Protein AF-A0A8J1JPC3-F1 (afdb_monomer_lite)

Secondary structure (DSSP, 8-state):
-PPPP------SPPPGGGTS---TTS-GGGT-GGGGGGT-------TTS--GGGGTT-SPPPTTTS-S-S-----------

Sequence (81 aa):
MSESPAQGTSSDPHQTCDFYRVSESLPPKFNQPETWRRGYRPKTDNPLYRTSNQIYGSRPPTVHEMPVSKLIYVLGGGHGV

pLDDT: mean 77.02, std 17.04, range [40.09, 92.0]

Foldseek 3Di:
DDDDPDPDDDPDQQFLVVPDQADPPDPCCLRGQVNQVVQQAQDPDDPVDDDPCSVPSNDGDDSVRGDRDPDPPPPDDDDDD

InterPro domains:
  IPR026507 Piercer of microtubule wall 1/2 [PF14892] (6-67)
  IPR026507 Piercer of microtubule wall 1/2 [PTHR20899] (8-69)

Organism: Xenopus tropicalis (NCBI:txid8364)

Structure (mmCIF, N/CA/C/O backbone):
data_AF-A0A8J1JPC3-F1
#
_entry.id   AF-A0A8J1JPC3-F1
#
loop_
_atom_site.group_PDB
_atom_site.id
_atom_site.type_symbol
_atom_site.label_atom_id
_atom_site.label_alt_id
_atom_site.label_comp_id
_atom_site.label_asym_id
_atom_site.label_entity_id
_atom_site.label_seq_id
_atom_site.pdbx_PDB_ins_code
_atom_site.Cartn_x
_atom_site.Cartn_y
_atom_site.Cartn_z
_atom_site.occupancy
_atom_site.B_iso_or_equiv
_atom_site.auth_seq_id
_atom_site.auth_comp_id
_atom_site.auth_asym_id
_atom_site.auth_atom_id
_atom_site.pdbx_PDB_model_num
ATOM 1 N N . MET A 1 1 ? 23.203 -20.531 23.237 1.00 41.25 1 MET A N 1
ATOM 2 C CA . MET A 1 1 ? 22.044 -20.865 22.387 1.00 41.25 1 MET A CA 1
ATOM 3 C C . MET A 1 1 ? 20.929 -19.947 22.849 1.00 41.25 1 MET A C 1
ATOM 5 O O . MET A 1 1 ? 20.415 -20.170 23.931 1.00 41.25 1 MET A O 1
ATOM 9 N N . SER A 1 2 ? 20.690 -18.843 22.145 1.00 49.53 2 SER A N 1
ATOM 10 C CA . SER A 1 2 ? 19.665 -17.864 22.530 1.00 49.53 2 SER A CA 1
ATOM 11 C C . SER A 1 2 ? 18.450 -18.097 21.645 1.00 49.53 2 SER A C 1
ATOM 13 O O . SER A 1 2 ? 18.567 -18.021 20.423 1.00 49.53 2 SER A O 1
ATOM 15 N N . GLU A 1 3 ? 17.329 -18.459 22.261 1.00 40.09 3 GLU A N 1
ATOM 16 C CA . GLU A 1 3 ? 16.052 -18.699 21.592 1.00 40.09 3 GLU A CA 1
ATOM 17 C C . GLU A 1 3 ? 15.611 -17.459 20.802 1.00 40.09 3 GLU A C 1
ATOM 19 O O . GLU A 1 3 ? 15.531 -16.348 21.326 1.00 40.09 3 GLU A O 1
ATOM 24 N N . SER A 1 4 ? 15.353 -17.667 19.511 1.00 50.09 4 SER A N 1
ATOM 25 C CA . SER A 1 4 ? 14.688 -16.718 18.622 1.00 50.09 4 SER A CA 1
ATOM 26 C C . SER A 1 4 ? 13.181 -16.945 18.777 1.00 50.09 4 SER A C 1
ATOM 28 O O . SER A 1 4 ? 12.756 -18.100 18.678 1.00 50.09 4 SER A O 1
ATOM 30 N N . PRO A 1 5 ? 12.359 -15.922 19.071 1.00 47.06 5 PRO A N 1
ATOM 31 C CA . PRO A 1 5 ? 10.942 -16.144 19.316 1.00 47.06 5 PRO A CA 1
ATOM 32 C C . PRO A 1 5 ? 10.278 -16.647 18.032 1.00 47.06 5 PRO A C 1
ATOM 34 O O . PRO A 1 5 ? 10.376 -16.028 16.973 1.00 47.06 5 PRO A O 1
ATOM 37 N N . ALA A 1 6 ? 9.628 -17.803 18.144 1.00 48.41 6 ALA A N 1
ATOM 38 C CA . ALA A 1 6 ? 8.917 -18.476 17.073 1.00 48.41 6 ALA A CA 1
ATOM 39 C C . ALA A 1 6 ? 7.879 -17.540 16.428 1.00 48.41 6 ALA A C 1
ATOM 41 O O . ALA A 1 6 ? 6.849 -17.227 17.024 1.00 48.41 6 ALA A O 1
ATOM 42 N N . GLN A 1 7 ? 8.133 -17.116 15.1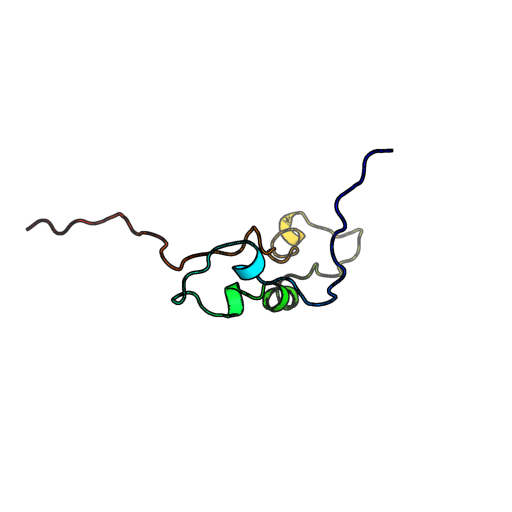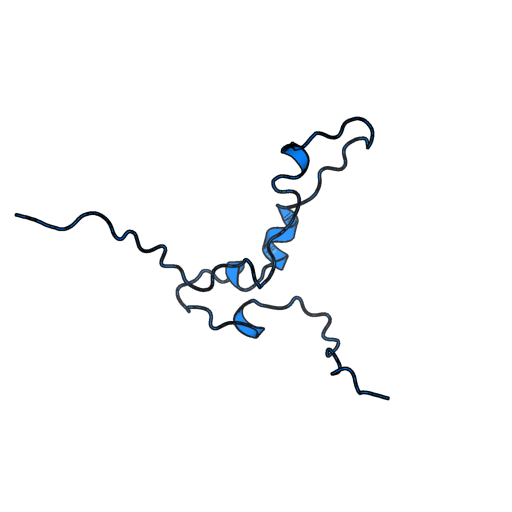87 1.00 45.69 7 GLN A N 1
ATOM 43 C CA . GLN A 1 7 ? 7.090 -16.561 14.327 1.00 45.69 7 GLN A CA 1
ATOM 44 C C . GLN A 1 7 ? 6.144 -17.702 13.950 1.00 45.69 7 GLN A C 1
ATOM 46 O O . GLN A 1 7 ? 6.493 -18.583 13.164 1.00 45.69 7 GLN A O 1
ATOM 51 N N . GLY A 1 8 ? 4.960 -17.699 14.563 1.00 40.84 8 GLY A N 1
ATOM 52 C CA . GLY A 1 8 ? 3.880 -18.626 14.256 1.00 40.84 8 GLY A CA 1
AT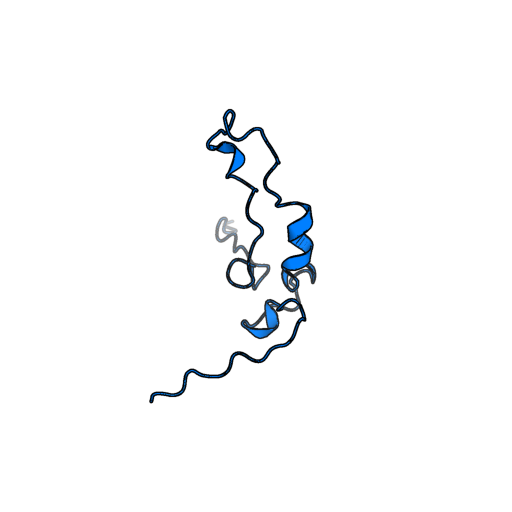OM 53 C C . GLY A 1 8 ? 3.552 -18.613 12.765 1.00 40.84 8 GLY A C 1
ATOM 54 O O . GLY A 1 8 ? 3.287 -17.570 12.171 1.00 40.84 8 GLY A O 1
ATOM 55 N N . THR A 1 9 ? 3.584 -19.794 12.160 1.00 53.31 9 THR A N 1
ATOM 56 C CA . THR A 1 9 ? 3.150 -20.052 10.791 1.00 53.31 9 THR A CA 1
ATOM 57 C C . THR A 1 9 ? 1.623 -20.065 10.726 1.00 53.31 9 THR A C 1
ATOM 59 O O . THR A 1 9 ? 1.006 -21.118 10.877 1.00 53.31 9 THR A O 1
ATOM 62 N N . SER A 1 10 ? 0.999 -18.917 10.479 1.00 49.12 10 SER A N 1
ATOM 63 C CA . SER A 1 10 ? -0.350 -18.862 9.911 1.00 49.12 10 SER A CA 1
ATOM 64 C C . SER A 1 10 ? -0.227 -18.353 8.482 1.00 49.12 10 SER A C 1
ATOM 66 O O . SER A 1 10 ? 0.153 -17.210 8.256 1.00 49.12 10 SER A O 1
ATOM 68 N N . SER A 1 11 ? -0.529 -19.205 7.505 1.00 58.16 11 SER A N 1
ATOM 69 C CA . SER A 1 11 ? -0.560 -18.893 6.068 1.00 58.16 11 SER A CA 1
ATOM 70 C C . SER A 1 11 ? -1.673 -17.909 5.669 1.00 58.16 11 SER A C 1
ATOM 72 O O . SER A 1 11 ? -2.031 -17.833 4.494 1.00 58.16 11 SER A O 1
ATOM 74 N N . ASP A 1 12 ? -2.242 -17.200 6.640 1.00 63.75 12 ASP A N 1
ATOM 75 C CA . ASP A 1 12 ? -3.291 -16.214 6.448 1.00 63.75 12 ASP A CA 1
ATOM 76 C C . ASP A 1 12 ? -2.639 -14.840 6.233 1.00 63.75 12 ASP A C 1
ATOM 78 O O . ASP A 1 12 ? -1.665 -14.508 6.922 1.00 63.75 12 ASP A O 1
ATOM 82 N N . PRO A 1 13 ? -3.093 -14.045 5.251 1.00 75.25 13 PRO A N 1
ATOM 83 C CA . PRO A 1 13 ? -2.564 -12.706 5.058 1.00 75.25 13 PRO A CA 1
ATOM 84 C C . PRO A 1 13 ? -2.799 -11.869 6.319 1.00 75.25 13 PRO A C 1
ATOM 86 O O . PRO A 1 13 ? -3.932 -11.691 6.756 1.00 75.25 13 PRO A O 1
ATOM 89 N N . HIS A 1 14 ? -1.717 -11.342 6.897 1.00 85.56 14 HIS A N 1
ATOM 90 C CA . HIS A 1 14 ? -1.828 -10.530 8.101 1.00 85.56 14 HIS A CA 1
ATOM 91 C C . HIS A 1 14 ? -2.668 -9.271 7.870 1.00 85.56 14 HIS A C 1
ATOM 93 O O . HIS A 1 14 ? -2.453 -8.535 6.895 1.00 85.56 14 HIS A O 1
ATOM 99 N N . GLN A 1 15 ? -3.567 -8.997 8.812 1.00 90.31 15 GLN A N 1
ATOM 100 C CA . GLN A 1 15 ? -4.406 -7.809 8.808 1.00 90.31 15 GLN A CA 1
ATOM 101 C C . GLN A 1 15 ? -3.721 -6.659 9.550 1.00 90.31 15 GLN A C 1
ATOM 103 O O . GLN A 1 15 ? -2.835 -6.858 10.382 1.00 90.31 15 GLN A O 1
ATOM 108 N N . THR A 1 16 ? -4.119 -5.420 9.266 1.00 90.62 16 THR A N 1
ATOM 109 C CA . THR A 1 16 ? -3.554 -4.262 9.978 1.00 90.62 16 THR A CA 1
ATOM 110 C C . THR A 1 16 ? -4.010 -4.213 11.431 1.00 90.62 16 THR A C 1
ATOM 112 O O . THR A 1 16 ? -3.233 -3.794 12.290 1.00 90.62 16 THR A O 1
ATOM 115 N N . CYS A 1 17 ? -5.217 -4.709 11.725 1.00 89.94 17 CYS A N 1
ATOM 116 C CA . CYS A 1 17 ? -5.743 -4.823 13.082 1.00 89.94 17 CYS A CA 1
ATOM 117 C C . CYS A 1 17 ? -4.987 -5.819 13.970 1.00 89.94 17 CYS A C 1
ATOM 119 O O . CYS A 1 17 ? -5.033 -5.679 15.190 1.00 89.94 17 CYS A O 1
ATOM 121 N N . ASP A 1 18 ? -4.271 -6.784 13.382 1.00 91.38 18 ASP A N 1
ATOM 122 C CA . ASP A 1 18 ? -3.467 -7.754 14.140 1.00 91.38 18 ASP A CA 1
ATOM 123 C C . ASP A 1 18 ? -2.268 -7.081 14.826 1.00 91.38 18 ASP A C 1
ATOM 125 O O . ASP A 1 18 ? -1.786 -7.548 15.856 1.00 91.38 18 ASP A O 1
ATOM 129 N N . PHE A 1 19 ? -1.791 -5.962 14.267 1.00 89.50 19 PHE A N 1
ATOM 130 C CA . PHE A 1 19 ? -0.618 -5.233 14.756 1.00 89.50 19 PHE A CA 1
ATOM 131 C C . PHE A 1 19 ? -0.948 -3.861 15.345 1.00 89.50 19 PHE A C 1
ATOM 133 O O . PHE A 1 19 ? -0.216 -3.367 16.204 1.00 89.50 19 PHE A O 1
ATOM 140 N N . TYR A 1 20 ? -2.025 -3.223 14.885 1.00 91.25 20 TYR A N 1
ATOM 141 C CA . TYR A 1 20 ? -2.371 -1.852 15.244 1.00 91.25 20 TYR A CA 1
ATOM 142 C C . TYR A 1 20 ? -3.845 -1.706 15.592 1.00 91.25 20 TYR A C 1
ATOM 144 O O . TYR A 1 20 ? -4.708 -2.436 15.117 1.00 91.25 20 TYR A O 1
ATOM 152 N N . ARG A 1 21 ? -4.165 -0.678 16.380 1.00 89.62 21 ARG A N 1
ATOM 153 C CA . ARG A 1 21 ? -5.559 -0.320 16.636 1.00 89.62 21 ARG A CA 1
ATOM 154 C C . ARG A 1 21 ? -6.129 0.432 15.434 1.00 89.62 21 ARG A C 1
ATOM 156 O O . ARG A 1 21 ? -5.779 1.587 15.203 1.00 89.62 21 ARG A O 1
ATOM 163 N N . VAL A 1 22 ? -7.023 -0.222 14.701 1.00 87.81 22 VAL A N 1
ATOM 164 C CA . VAL A 1 22 ? -7.698 0.336 13.522 1.00 87.81 22 VAL A CA 1
ATOM 165 C C . VAL A 1 22 ? -9.030 0.972 13.923 1.00 87.81 22 VAL A C 1
ATOM 167 O O . VAL A 1 22 ? -9.767 0.435 14.748 1.00 87.81 22 VAL A O 1
ATOM 170 N N . SER A 1 23 ? -9.346 2.135 13.352 1.00 88.56 23 SER A N 1
ATOM 171 C CA . SER A 1 23 ? -10.642 2.793 13.542 1.00 88.56 23 SER A CA 1
ATOM 172 C C . SER A 1 23 ? -11.764 2.041 12.823 1.00 88.56 23 SER A C 1
ATOM 174 O O . SER A 1 23 ? -11.651 1.762 11.634 1.00 88.56 23 SER A O 1
ATOM 176 N N . GLU A 1 24 ? -12.899 1.839 13.494 1.00 86.50 24 GLU A N 1
ATOM 177 C CA . GLU A 1 24 ? -14.118 1.258 12.899 1.00 86.50 24 GLU A CA 1
ATOM 178 C C . GLU A 1 24 ? -14.664 2.072 11.711 1.00 86.50 24 GLU A C 1
ATOM 180 O O . GLU A 1 24 ? -15.346 1.544 10.839 1.00 86.50 24 GLU A O 1
ATOM 185 N N . SER A 1 25 ? -14.337 3.367 11.644 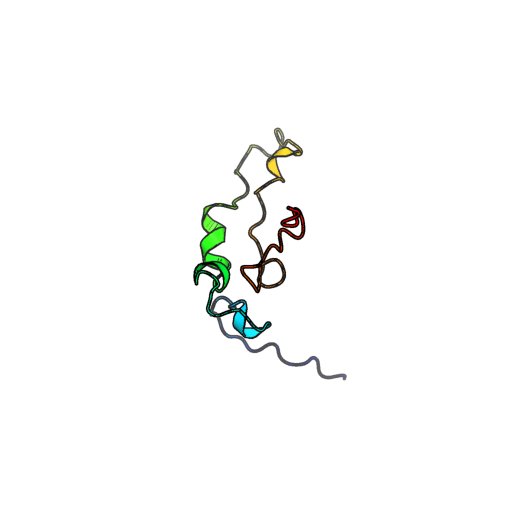1.00 88.62 25 SER A N 1
ATOM 186 C CA . SER A 1 25 ? -14.733 4.250 10.536 1.00 88.62 25 SER A CA 1
ATOM 187 C C . SER A 1 25 ? -13.897 4.064 9.260 1.00 88.62 25 SER A C 1
ATOM 189 O O . SER A 1 25 ? -14.197 4.676 8.225 1.00 88.62 25 SER A O 1
ATOM 191 N N . LEU A 1 26 ? -12.824 3.267 9.328 1.00 88.25 26 LEU A N 1
ATOM 192 C CA . LEU A 1 26 ? -11.920 3.014 8.216 1.00 88.25 26 LEU A CA 1
ATOM 193 C C . LEU A 1 26 ? -12.489 1.911 7.306 1.00 88.25 26 LEU A C 1
ATOM 195 O O . LEU A 1 26 ? -12.907 0.865 7.798 1.00 88.25 26 LEU A O 1
ATOM 199 N N . PRO A 1 27 ? -12.484 2.092 5.972 1.00 90.81 27 PRO A N 1
ATOM 200 C CA . PRO A 1 27 ? -12.966 1.056 5.069 1.00 90.81 27 PRO A CA 1
ATOM 201 C C . PRO A 1 27 ? -12.221 -0.282 5.261 1.00 90.81 27 PRO A C 1
ATOM 203 O O . PRO A 1 27 ? -10.987 -0.278 5.296 1.00 90.81 27 PRO A O 1
ATOM 206 N N . PRO A 1 28 ? -12.923 -1.435 5.268 1.00 88.69 28 PRO A N 1
ATOM 207 C CA . PRO A 1 28 ? -12.321 -2.748 5.544 1.00 88.69 28 PRO A CA 1
ATOM 208 C C . PRO A 1 28 ? -11.143 -3.119 4.636 1.00 88.69 28 PRO A C 1
ATOM 210 O O . PRO A 1 28 ? -10.227 -3.822 5.046 1.00 88.69 28 PRO A O 1
ATOM 213 N N . LYS A 1 29 ? -11.104 -2.586 3.409 1.00 89.06 29 LYS A N 1
ATOM 214 C CA . LYS A 1 29 ? -10.000 -2.806 2.460 1.00 89.06 29 LYS A CA 1
ATOM 215 C C . LYS A 1 29 ? -8.639 -2.277 2.928 1.00 89.06 29 LYS A C 1
ATOM 217 O O . LYS A 1 29 ? -7.628 -2.630 2.329 1.00 89.06 29 LYS A O 1
ATOM 222 N N . PHE A 1 30 ? -8.607 -1.378 3.911 1.00 90.31 30 PHE A N 1
ATOM 223 C CA . PHE A 1 30 ? -7.363 -0.922 4.536 1.00 90.31 30 PHE A CA 1
ATOM 224 C C . PHE A 1 30 ? -6.912 -1.859 5.658 1.00 90.31 30 PHE A C 1
ATOM 226 O O . PHE A 1 30 ? -5.751 -1.810 6.041 1.00 90.31 30 PHE A O 1
ATOM 233 N N . ASN A 1 31 ? -7.798 -2.736 6.141 1.00 91.31 31 ASN A N 1
ATOM 234 C CA . ASN A 1 31 ? -7.439 -3.801 7.069 1.00 91.31 31 ASN A CA 1
ATOM 235 C C . ASN A 1 31 ? -6.723 -4.967 6.370 1.00 91.31 31 ASN A C 1
ATOM 237 O O . ASN A 1 31 ? -5.909 -5.645 6.981 1.00 91.31 31 ASN A O 1
ATOM 241 N N . GLN A 1 32 ? -6.993 -5.167 5.078 1.00 91.31 32 GLN A N 1
ATOM 242 C CA . GLN A 1 32 ? -6.476 -6.276 4.270 1.00 91.31 32 GLN A CA 1
ATOM 243 C C . GLN A 1 32 ? -5.523 -5.769 3.175 1.00 91.31 32 GLN A C 1
ATOM 245 O O . GLN A 1 32 ? -5.957 -5.506 2.040 1.00 91.31 32 GLN A O 1
ATOM 250 N N . PRO A 1 33 ? -4.217 -5.608 3.467 1.00 89.12 33 PRO A N 1
ATOM 251 C CA . PRO A 1 33 ? -3.264 -5.092 2.492 1.00 89.12 33 PRO A CA 1
ATOM 252 C C . PRO A 1 33 ? -3.105 -5.987 1.259 1.00 89.12 33 PRO A C 1
ATOM 254 O O . PRO A 1 33 ? -2.734 -5.478 0.194 1.00 89.12 33 PRO A O 1
ATOM 257 N N . GLU A 1 34 ? -3.440 -7.285 1.315 1.00 88.38 34 GLU A N 1
ATOM 258 C CA . GLU A 1 34 ? -3.355 -8.137 0.125 1.00 88.38 34 GLU A CA 1
ATOM 259 C C . GLU A 1 34 ? -4.306 -7.699 -0.994 1.00 88.38 34 GLU A C 1
ATOM 261 O O . GLU A 1 34 ? -3.982 -7.871 -2.174 1.00 88.38 34 GLU A O 1
ATOM 266 N N . THR A 1 35 ? -5.419 -7.043 -0.650 1.00 88.62 35 THR A N 1
ATOM 267 C CA . THR A 1 35 ? -6.397 -6.531 -1.623 1.00 88.62 35 THR A CA 1
ATOM 268 C C . THR A 1 35 ? -5.756 -5.547 -2.610 1.00 88.62 35 THR A C 1
ATOM 270 O O . THR A 1 35 ? -6.145 -5.479 -3.779 1.00 88.62 35 THR A O 1
ATOM 273 N N . TRP A 1 36 ? -4.718 -4.820 -2.185 1.00 86.81 36 TRP A N 1
ATOM 274 C CA . TRP A 1 36 ? -4.032 -3.819 -3.006 1.00 86.81 36 TRP A CA 1
ATOM 275 C C . TRP A 1 36 ? -2.977 -4.435 -3.942 1.00 86.81 36 TRP A C 1
ATOM 277 O O . TRP A 1 36 ? -2.637 -3.841 -4.966 1.00 86.81 36 TRP A O 1
ATOM 287 N N . ARG A 1 37 ? -2.523 -5.675 -3.696 1.00 86.50 37 ARG A N 1
ATOM 288 C CA . ARG A 1 37 ? -1.472 -6.353 -4.492 1.00 86.50 37 ARG A CA 1
ATOM 289 C C . ARG A 1 37 ? -1.817 -6.578 -5.964 1.00 86.50 37 ARG A C 1
ATOM 291 O O . ARG A 1 37 ? -0.938 -6.872 -6.772 1.00 86.50 37 ARG A O 1
ATOM 298 N N . ARG A 1 38 ? -3.094 -6.498 -6.343 1.00 85.00 38 ARG A N 1
ATOM 299 C CA . ARG A 1 38 ? -3.497 -6.612 -7.755 1.00 85.00 38 ARG A CA 1
ATOM 300 C C . ARG A 1 38 ? -3.149 -5.360 -8.561 1.00 85.00 38 ARG A C 1
ATOM 302 O O . ARG A 1 38 ? -2.794 -5.504 -9.724 1.00 85.00 38 ARG A O 1
ATOM 309 N N . GLY A 1 39 ? -3.223 -4.176 -7.949 1.00 85.00 39 GLY A N 1
ATOM 310 C CA . GLY A 1 39 ? -2.911 -2.901 -8.607 1.00 85.00 39 GLY A CA 1
ATOM 311 C C . GLY A 1 39 ? -1.424 -2.551 -8.580 1.00 85.00 39 GLY A C 1
ATOM 312 O O . GLY A 1 39 ? -0.919 -1.947 -9.520 1.00 85.00 39 GLY A O 1
ATOM 313 N N . TYR A 1 40 ? -0.718 -2.982 -7.534 1.00 87.31 40 TYR A N 1
ATOM 314 C CA . TYR A 1 40 ? 0.707 -2.724 -7.358 1.00 87.31 40 TYR A CA 1
ATOM 315 C C . TYR A 1 40 ? 1.506 -3.935 -7.810 1.00 87.31 40 TYR A C 1
ATOM 317 O O . TYR A 1 40 ? 1.771 -4.857 -7.034 1.00 87.31 40 TYR A O 1
ATOM 325 N N . ARG A 1 41 ? 1.833 -3.964 -9.099 1.00 80.56 41 ARG A N 1
ATOM 326 C CA . ARG A 1 41 ? 2.646 -5.022 -9.694 1.00 80.56 41 ARG A CA 1
ATOM 327 C C . ARG A 1 41 ? 3.754 -4.396 -10.522 1.00 80.56 41 ARG A C 1
ATOM 329 O O . ARG A 1 41 ? 3.470 -3.475 -11.291 1.00 80.56 41 ARG A O 1
ATOM 336 N N . PRO A 1 42 ? 4.993 -4.899 -10.421 1.00 78.12 42 PRO A N 1
ATOM 337 C CA . PRO A 1 42 ? 6.010 -4.528 -11.385 1.00 78.12 42 PRO A CA 1
ATOM 338 C C . PRO A 1 42 ? 5.521 -4.964 -12.769 1.00 78.12 42 PRO A C 1
ATOM 340 O O . PRO A 1 42 ? 5.184 -6.133 -12.974 1.00 78.12 42 PRO A O 1
ATOM 343 N N . LYS A 1 43 ? 5.454 -4.024 -13.717 1.00 79.50 43 LYS A N 1
ATOM 344 C CA . LYS A 1 43 ? 5.268 -4.394 -15.120 1.00 79.50 43 LYS A CA 1
ATOM 345 C C . LYS A 1 43 ? 6.466 -5.236 -15.545 1.00 79.50 43 LYS A C 1
ATOM 347 O O . LYS A 1 43 ? 7.615 -4.884 -15.272 1.00 79.50 43 LYS A O 1
ATOM 352 N N . THR A 1 44 ? 6.192 -6.374 -16.174 1.00 75.75 44 THR A N 1
ATOM 353 C CA . THR A 1 44 ? 7.230 -7.231 -16.748 1.00 75.75 44 THR A CA 1
ATOM 354 C C . THR A 1 44 ? 7.726 -6.588 -18.037 1.00 75.75 44 THR A C 1
ATOM 356 O O . THR A 1 44 ? 7.298 -6.946 -19.127 1.00 75.75 44 THR A O 1
ATOM 359 N N . ASP A 1 45 ? 8.603 -5.600 -17.890 1.00 77.31 45 ASP A N 1
ATOM 360 C CA . ASP A 1 45 ? 9.301 -4.965 -19.002 1.00 77.31 45 ASP A CA 1
ATOM 361 C C . ASP A 1 45 ? 10.645 -5.660 -19.256 1.00 77.31 45 ASP A C 1
ATOM 363 O O . ASP A 1 45 ? 11.231 -6.283 -18.360 1.00 77.31 45 ASP A O 1
ATOM 367 N N . ASN A 1 46 ? 11.136 -5.561 -20.495 1.00 85.50 46 ASN A N 1
ATOM 368 C CA . ASN A 1 46 ? 12.447 -6.081 -20.873 1.00 85.50 46 ASN A CA 1
ATOM 369 C C . ASN A 1 46 ? 13.511 -5.509 -19.914 1.00 85.50 46 ASN A C 1
ATOM 371 O O . ASN A 1 46 ? 13.557 -4.290 -19.727 1.00 85.50 46 ASN A O 1
ATOM 375 N N . PRO A 1 47 ? 14.372 -6.349 -19.308 1.00 83.56 47 PRO A N 1
ATOM 376 C CA . PRO A 1 47 ? 15.351 -5.893 -18.325 1.00 83.56 47 PRO A CA 1
ATOM 377 C C . PRO A 1 47 ? 16.299 -4.807 -18.853 1.00 83.56 47 PRO A C 1
ATOM 379 O O . PRO A 1 47 ? 16.789 -4.020 -18.046 1.00 83.56 47 PRO A O 1
ATOM 382 N N . LEU A 1 48 ? 16.522 -4.735 -20.172 1.00 89.69 48 LEU A N 1
ATOM 383 C CA . LEU A 1 48 ? 17.335 -3.699 -20.821 1.00 89.69 48 LEU A CA 1
ATOM 384 C C . LEU A 1 48 ? 16.620 -2.343 -20.940 1.00 89.69 48 LEU A C 1
ATOM 386 O O . LEU A 1 48 ? 17.283 -1.315 -21.024 1.00 89.69 48 LEU A O 1
ATOM 390 N N . TYR A 1 49 ? 15.286 -2.320 -20.916 1.00 85.88 49 TYR A N 1
ATOM 391 C CA . TYR A 1 49 ? 14.465 -1.115 -21.077 1.00 85.88 49 TYR A CA 1
ATOM 392 C C . TYR A 1 49 ? 13.700 -0.798 -19.791 1.00 85.88 49 TYR A C 1
ATOM 394 O O . TYR A 1 49 ? 12.472 -0.667 -19.780 1.00 85.88 49 TYR A O 1
ATOM 402 N N . ARG A 1 50 ? 14.440 -0.688 -18.683 1.00 86.00 50 ARG A N 1
ATOM 403 C CA . ARG A 1 50 ? 13.886 -0.223 -17.411 1.00 86.00 50 ARG A CA 1
ATOM 404 C C . ARG A 1 50 ? 14.068 1.277 -17.224 1.00 86.00 50 ARG A C 1
ATOM 406 O O . ARG A 1 50 ? 15.128 1.824 -17.505 1.00 86.00 50 ARG A O 1
ATOM 413 N N . THR A 1 51 ? 13.039 1.929 -16.701 1.00 87.25 51 THR A N 1
ATOM 414 C CA . THR A 1 51 ? 13.051 3.343 -16.312 1.00 87.25 51 THR A CA 1
ATOM 415 C C . THR A 1 51 ? 12.872 3.462 -14.801 1.00 87.25 51 THR A C 1
ATOM 417 O O . THR A 1 51 ? 12.252 2.609 -14.167 1.00 87.25 51 THR A O 1
ATOM 420 N N . SER A 1 52 ? 13.382 4.536 -14.200 1.00 87.12 52 SER A N 1
ATOM 421 C CA . SER A 1 52 ? 13.209 4.807 -12.764 1.00 87.12 52 SER A CA 1
ATOM 422 C C . SER A 1 52 ? 11.734 4.939 -12.366 1.00 87.12 52 SER A C 1
ATOM 424 O O . SER A 1 52 ? 11.334 4.487 -11.295 1.00 87.12 52 SER A O 1
ATOM 426 N N . ASN A 1 53 ? 10.902 5.488 -13.252 1.00 88.31 53 ASN A N 1
ATOM 427 C CA . ASN A 1 53 ? 9.476 5.686 -13.000 1.00 88.31 53 ASN A CA 1
ATOM 428 C C . ASN A 1 53 ? 8.692 4.367 -12.895 1.00 88.31 53 ASN A C 1
ATOM 430 O O . ASN A 1 53 ? 7.668 4.343 -12.222 1.00 88.31 53 ASN A O 1
ATOM 434 N N . GLN A 1 54 ? 9.173 3.257 -13.475 1.00 87.38 54 GLN A N 1
ATOM 435 C CA . GLN A 1 54 ? 8.553 1.930 -13.294 1.00 87.38 54 GLN A CA 1
ATOM 436 C C . GLN A 1 54 ? 8.621 1.429 -11.845 1.00 87.38 54 GLN A C 1
ATOM 438 O O . GLN A 1 54 ? 7.886 0.514 -11.484 1.00 87.38 54 GLN A O 1
ATOM 443 N N . ILE A 1 55 ? 9.497 2.002 -11.012 1.00 87.00 55 ILE A N 1
ATOM 444 C CA . ILE A 1 55 ? 9.574 1.676 -9.584 1.00 87.00 55 ILE A CA 1
ATOM 445 C C . ILE A 1 55 ? 8.343 2.228 -8.855 1.00 87.00 55 ILE A C 1
ATOM 447 O O . ILE A 1 55 ? 7.845 1.597 -7.917 1.00 87.00 55 ILE A O 1
ATOM 451 N N . TYR A 1 56 ? 7.811 3.369 -9.298 1.00 88.50 56 TYR A N 1
ATOM 452 C CA . TYR A 1 56 ? 6.596 3.936 -8.729 1.00 88.50 56 TYR A CA 1
ATOM 453 C C . TYR A 1 56 ? 5.404 2.996 -8.955 1.00 88.50 56 TYR A C 1
ATOM 455 O O . TYR A 1 56 ? 5.215 2.457 -10.042 1.00 88.50 56 TYR A O 1
ATOM 463 N N . GLY A 1 57 ? 4.614 2.752 -7.907 1.00 86.38 57 GLY A N 1
ATOM 464 C CA . GLY A 1 57 ? 3.471 1.833 -7.965 1.00 86.38 57 GLY A CA 1
ATOM 465 C C . GLY A 1 57 ? 3.834 0.350 -8.132 1.00 86.38 57 GLY A C 1
ATOM 466 O O . GLY A 1 57 ? 2.940 -0.488 -8.178 1.00 86.38 57 GLY A O 1
ATOM 467 N N . SER A 1 58 ? 5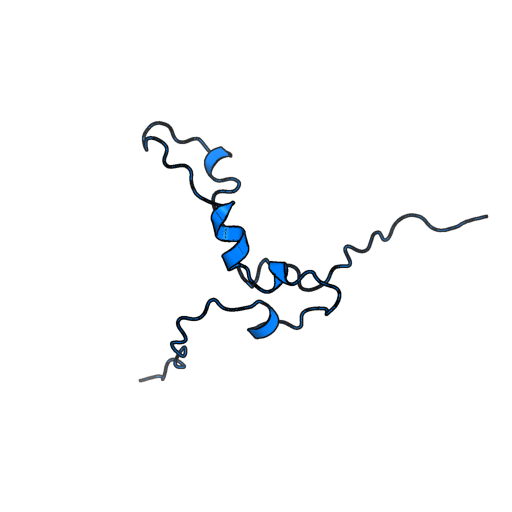.121 -0.013 -8.183 1.00 87.69 58 SER A N 1
ATOM 468 C CA . SER A 1 58 ? 5.537 -1.418 -8.325 1.00 87.69 58 SER A CA 1
ATOM 469 C C . SER A 1 58 ? 5.441 -2.225 -7.028 1.00 87.69 58 SER A C 1
ATOM 471 O O . SER A 1 58 ? 5.432 -3.455 -7.075 1.00 87.69 58 SER A O 1
ATOM 473 N N . ARG A 1 59 ? 5.383 -1.549 -5.873 1.00 89.56 59 ARG A N 1
ATOM 474 C CA . ARG A 1 59 ? 5.405 -2.173 -4.546 1.00 89.56 59 ARG A CA 1
ATOM 475 C C . ARG A 1 59 ? 4.064 -1.993 -3.840 1.00 89.56 59 ARG A C 1
AT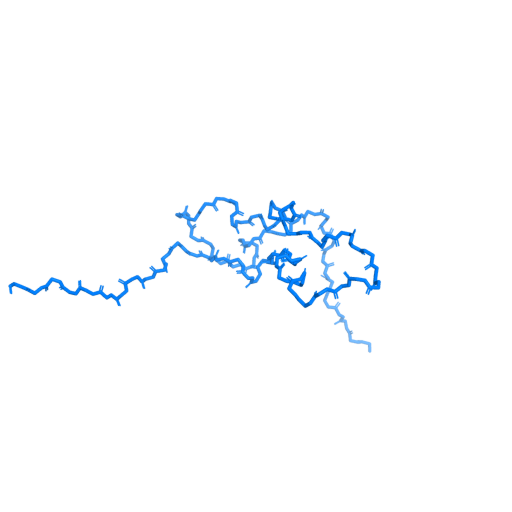OM 477 O O . ARG A 1 59 ? 3.660 -0.848 -3.649 1.00 89.56 59 ARG A O 1
ATOM 484 N N . PRO A 1 60 ? 3.375 -3.084 -3.468 1.00 90.94 60 PRO A N 1
ATOM 485 C CA . PRO A 1 60 ? 2.143 -2.986 -2.703 1.00 90.94 60 PRO A CA 1
ATOM 486 C C . PRO A 1 60 ? 2.418 -2.488 -1.279 1.00 90.94 60 PRO A C 1
ATOM 488 O O . PRO A 1 60 ? 3.470 -2.818 -0.730 1.00 90.94 60 PRO A O 1
ATOM 491 N N . PRO A 1 61 ? 1.464 -1.765 -0.671 1.00 91.06 61 PRO A N 1
ATOM 492 C CA . PRO A 1 61 ? 1.560 -1.358 0.726 1.00 91.06 61 PRO A CA 1
ATOM 493 C C . PRO A 1 61 ? 1.543 -2.564 1.675 1.00 91.06 61 PRO A C 1
ATOM 495 O O . PRO A 1 61 ? 0.882 -3.579 1.424 1.00 91.06 61 PRO A O 1
ATOM 498 N N . THR A 1 62 ? 2.253 -2.423 2.787 1.00 91.25 62 THR A N 1
ATOM 499 C CA . THR A 1 62 ? 2.317 -3.380 3.899 1.00 91.25 62 THR A CA 1
ATOM 500 C C . THR A 1 62 ? 1.405 -2.968 5.056 1.00 91.25 62 THR A C 1
ATOM 502 O O . THR A 1 62 ? 0.889 -1.851 5.090 1.00 91.25 62 THR A O 1
ATOM 505 N N . VAL A 1 63 ? 1.228 -3.853 6.046 1.00 91.69 63 VAL A N 1
ATOM 506 C CA . VAL A 1 63 ? 0.437 -3.548 7.253 1.00 91.69 63 VAL A CA 1
ATOM 507 C C . VAL A 1 63 ? 0.933 -2.310 8.010 1.00 91.69 63 VAL A C 1
ATOM 509 O O . VAL A 1 63 ? 0.138 -1.632 8.647 1.00 91.69 63 VAL A O 1
ATOM 512 N N . HIS A 1 64 ? 2.228 -2.000 7.910 1.00 91.25 64 HIS A N 1
ATOM 513 C CA . HIS A 1 64 ? 2.872 -0.871 8.587 1.00 91.25 64 HIS A CA 1
ATOM 514 C C . HIS A 1 64 ? 2.750 0.450 7.815 1.00 91.25 64 HIS A C 1
ATOM 516 O O . HIS A 1 64 ? 2.985 1.515 8.375 1.00 91.25 64 HIS A O 1
ATOM 522 N N . GLU A 1 65 ? 2.398 0.383 6.531 1.00 90.44 65 GLU A N 1
ATOM 523 C CA . GLU A 1 65 ? 2.182 1.555 5.674 1.00 90.44 65 GLU A CA 1
ATOM 524 C C . GLU A 1 65 ? 0.695 1.908 5.555 1.00 90.44 65 GLU A C 1
ATOM 526 O O . GLU A 1 65 ? 0.348 3.022 5.160 1.00 90.44 65 GLU A O 1
ATOM 531 N N . MET A 1 66 ? -0.195 0.966 5.878 1.00 92.00 66 MET A N 1
ATOM 532 C CA . MET A 1 66 ? -1.634 1.186 5.822 1.00 92.00 66 MET A CA 1
ATOM 533 C C . MET A 1 66 ? -2.101 2.216 6.860 1.00 92.00 66 MET A C 1
ATOM 535 O O . MET A 1 66 ? -1.626 2.223 7.997 1.00 92.00 66 MET A O 1
ATOM 539 N N . PRO A 1 67 ? -3.079 3.070 6.507 1.00 90.56 67 PRO A N 1
ATOM 540 C CA . PRO A 1 67 ? -3.661 4.005 7.454 1.00 90.56 67 PRO A CA 1
ATOM 541 C C . PRO A 1 67 ? -4.430 3.251 8.542 1.00 90.56 67 PRO A C 1
ATOM 543 O O . PRO A 1 67 ? -5.132 2.283 8.264 1.00 90.56 67 PRO A O 1
ATOM 546 N N . VAL A 1 68 ? -4.349 3.743 9.776 1.00 89.31 68 VAL A N 1
ATOM 547 C CA . VAL A 1 68 ? -5.092 3.196 10.927 1.00 89.31 68 VAL A CA 1
ATOM 548 C C . VAL A 1 68 ? -6.347 4.010 11.261 1.00 89.31 68 VAL A C 1
ATOM 550 O O . VAL A 1 68 ? -7.216 3.559 12.006 1.00 89.31 68 VAL A O 1
ATOM 553 N N . SER A 1 69 ? -6.481 5.210 10.691 1.00 86.50 69 SER A N 1
ATOM 554 C CA . SER A 1 69 ? -7.615 6.107 10.910 1.00 86.50 69 SER A CA 1
ATOM 555 C C . SER A 1 69 ? -7.923 6.940 9.661 1.00 86.50 69 SER A C 1
ATOM 557 O O . SER A 1 69 ? -7.060 7.201 8.827 1.00 86.50 69 SER A O 1
ATOM 559 N N . LYS A 1 70 ? -9.193 7.339 9.516 1.00 74.00 70 LYS A N 1
ATOM 560 C CA . LYS A 1 70 ? -9.701 8.109 8.367 1.00 74.00 70 LYS A CA 1
ATOM 561 C C . LYS A 1 70 ? -9.356 9.604 8.437 1.00 74.00 70 LYS A C 1
ATOM 563 O O . LYS A 1 70 ? -9.443 10.301 7.430 1.00 74.00 70 LYS A O 1
ATOM 568 N N . LEU A 1 71 ? -8.995 10.109 9.618 1.00 66.62 71 LEU A N 1
ATOM 569 C CA . LEU A 1 71 ? -8.767 11.533 9.840 1.00 66.62 71 LEU A CA 1
ATOM 570 C C . LEU A 1 71 ? -7.381 11.952 9.343 1.00 66.62 71 LEU A C 1
ATOM 572 O O . LEU A 1 71 ? -6.425 12.064 10.104 1.00 66.62 71 LEU A O 1
ATOM 576 N N . ILE A 1 72 ? -7.316 12.273 8.053 1.00 58.16 72 ILE A N 1
ATOM 577 C CA . ILE A 1 72 ? -6.467 13.368 7.590 1.00 58.16 72 ILE A CA 1
ATOM 578 C C . ILE A 1 72 ? -7.080 14.657 8.144 1.00 58.16 72 ILE A C 1
ATOM 580 O O . ILE A 1 72 ? -8.034 15.203 7.596 1.00 58.16 72 ILE A O 1
ATOM 584 N N . TYR A 1 73 ? -6.619 15.094 9.312 1.00 47.84 73 TYR A N 1
ATOM 585 C CA . TYR A 1 73 ? -7.048 16.365 9.877 1.00 47.84 73 TYR A CA 1
ATOM 586 C C . TYR A 1 73 ? -6.730 17.492 8.883 1.00 47.84 73 TYR A C 1
ATOM 588 O O . TYR A 1 73 ? -5.579 17.894 8.734 1.00 47.84 73 TYR A O 1
ATOM 596 N N . VAL A 1 74 ? -7.761 18.028 8.228 1.00 56.81 74 VAL A N 1
ATOM 597 C CA . VAL A 1 74 ? -7.714 19.365 7.632 1.00 56.81 74 VAL A CA 1
ATOM 598 C C . VAL A 1 74 ? -7.827 20.349 8.797 1.00 56.81 74 VAL A C 1
ATOM 600 O O . VAL A 1 74 ? -8.899 20.859 9.107 1.00 56.81 74 VAL A O 1
ATOM 603 N N . LEU A 1 75 ? -6.724 20.559 9.516 1.00 56.75 75 LEU A N 1
ATOM 604 C CA . LEU A 1 75 ? -6.583 21.716 10.397 1.00 56.75 75 LEU A CA 1
ATOM 605 C C . LEU A 1 75 ? -6.227 22.911 9.512 1.00 56.75 75 LEU A C 1
ATOM 607 O O . LEU A 1 75 ? -5.057 23.200 9.281 1.00 56.75 75 LEU A O 1
ATOM 611 N N . GLY A 1 76 ? -7.242 23.575 8.970 1.00 54.22 76 GLY A N 1
ATOM 612 C CA . GLY A 1 76 ? -7.045 24.799 8.204 1.00 54.22 76 GLY A CA 1
ATOM 613 C C . GLY A 1 76 ? -8.362 25.424 7.774 1.00 54.22 76 GLY A C 1
ATOM 614 O O . GLY A 1 76 ? -8.968 24.969 6.813 1.00 54.22 76 GLY A O 1
ATOM 615 N N . GLY A 1 77 ? -8.771 26.483 8.474 1.00 47.72 77 GLY A N 1
ATOM 616 C CA . GLY A 1 77 ? -9.855 27.370 8.045 1.00 47.72 77 GLY A CA 1
ATOM 617 C C . GLY A 1 77 ? -10.889 27.612 9.133 1.00 47.72 77 GLY A C 1
ATOM 618 O O . GLY A 1 77 ? -11.976 27.049 9.092 1.00 47.72 77 GLY A O 1
ATOM 619 N N . GLY A 1 78 ? -10.529 28.424 10.128 1.00 51.38 78 GLY A N 1
ATOM 620 C CA . GLY A 1 78 ? -11.449 28.860 11.170 1.00 51.38 78 GLY A CA 1
ATOM 621 C C . GLY A 1 78 ? -12.644 29.623 10.598 1.00 51.38 78 GLY A C 1
ATOM 622 O O . GLY A 1 78 ? -12.501 30.459 9.710 1.00 51.38 78 GLY A O 1
ATOM 623 N N . HIS A 1 79 ? -13.814 29.347 11.171 1.00 48.06 79 HIS A N 1
ATOM 624 C CA . HIS A 1 79 ? -14.903 30.309 11.228 1.00 48.06 79 HIS A CA 1
ATOM 625 C C . HIS A 1 79 ? -14.405 31.553 11.974 1.00 48.06 79 HIS A C 1
ATOM 627 O O . HIS A 1 79 ? -14.025 31.468 13.142 1.00 48.06 79 HIS A O 1
ATOM 633 N N . GLY A 1 80 ? -14.415 32.691 11.293 1.00 51.06 80 GLY A N 1
ATOM 634 C CA . GLY A 1 80 ? -14.233 34.017 11.860 1.00 51.06 80 GLY A CA 1
ATOM 635 C C . GLY A 1 80 ? -15.179 34.949 11.121 1.00 51.06 80 GLY A C 1
ATOM 636 O O . GLY A 1 80 ? -15.004 35.151 9.926 1.00 51.06 80 GLY A O 1
ATOM 637 N N . VAL A 1 81 ? -16.209 35.353 11.862 1.00 51.12 81 VAL A N 1
ATOM 638 C CA . VAL A 1 81 ? -17.273 36.340 11.613 1.00 51.12 81 VAL A CA 1
ATOM 639 C C . VAL A 1 81 ? -16.989 37.452 10.605 1.00 51.12 81 VAL A C 1
ATOM 641 O O . VAL A 1 81 ? -15.862 37.991 10.599 1.00 51.12 81 VAL A O 1
#

Radius of gyration: 19.11 Å; chains: 1; bounding box: 39×57×44 Å